Protein AF-A0A6P6UC11-F1 (afdb_monomer_lite)

Radius of gyration: 26.94 Å; chains: 1; bounding box: 44×49×103 Å

Sequence (175 aa):
MAMTDRNHGLWRHLPVLVRANSKESVEYILQALWRTRKTGLDDADRQIFRQMLQLQNDAELDPLLVCLRILIRRCVYETVNKDDIQNLFPAEVLPELQRLLTLLLQKFHREWHDDVLKDQPEGDARSNLGKLDMKFQLSKDTLEAKLQSMYILKDHLSDTDKTSHRNAALETTMI

pLDDT: mean 79.46, std 17.51, range [36.94, 97.06]

Secondary structure (DSSP, 8-state):
----GGGTTTGGGGGGGGGSSSHHHHHHHHHHHHHTTTT---HHHHHHHHHHTT-SSHHHHHHHHHHHHHHHHIIIII-SSGGGGGGGS-TTS-HHHHHHHHHHHHHHHHHHHHHHHHTS-TTSTTTHHHHHHHHHHHHHHHHHHHHHHHHHHHHHHHSTTS-SS----------

InterPro domains:
  IPR037360 COMM domain-containing protein 9 [PTHR15663] (9-120)

Structure (mmCIF, N/CA/C/O backbone):
data_AF-A0A6P6UC11-F1
#
_entry.id   AF-A0A6P6UC11-F1
#
loop_
_atom_site.group_PDB
_atom_site.id
_atom_site.type_symbol
_atom_site.label_atom_id
_atom_site.label_alt_id
_atom_site.label_comp_id
_atom_site.label_asym_id
_atom_site.label_entity_id
_atom_site.label_seq_id
_atom_site.pdbx_PDB_ins_code
_atom_site.Cartn_x
_atom_site.Cartn_y
_atom_site.Cartn_z
_atom_site.occupancy
_atom_site.B_iso_or_equiv
_atom_site.auth_seq_id
_atom_site.auth_comp_id
_atom_site.auth_asym_id
_atom_site.auth_atom_id
_atom_site.pdbx_PDB_model_num
ATOM 1 N N . MET A 1 1 ? -2.314 -6.460 -25.868 1.00 38.50 1 MET A N 1
ATOM 2 C CA . MET A 1 1 ? -2.992 -5.966 -24.651 1.00 38.50 1 MET A CA 1
ATOM 3 C C . MET A 1 1 ? -3.447 -7.173 -23.835 1.00 38.50 1 MET A C 1
ATOM 5 O O . MET A 1 1 ? -4.549 -7.636 -24.053 1.00 38.50 1 MET A O 1
ATOM 9 N N . ALA A 1 2 ? -2.562 -7.759 -23.016 1.00 39.56 2 ALA A N 1
ATOM 10 C CA . ALA A 1 2 ? -2.882 -8.838 -22.063 1.00 39.56 2 ALA A CA 1
ATOM 11 C C . ALA A 1 2 ? -1.634 -9.174 -21.219 1.00 39.56 2 ALA A C 1
ATOM 13 O O . ALA A 1 2 ? -0.823 -10.009 -21.604 1.00 39.56 2 ALA A O 1
ATOM 14 N N . MET A 1 3 ? -1.443 -8.481 -20.096 1.00 36.94 3 MET A N 1
ATOM 15 C CA . MET A 1 3 ? -0.465 -8.844 -19.048 1.00 36.94 3 MET A CA 1
ATOM 16 C C . MET A 1 3 ? -1.059 -8.656 -17.635 1.00 36.94 3 MET A C 1
ATOM 18 O O . MET A 1 3 ? -0.337 -8.740 -16.647 1.00 36.94 3 MET A O 1
ATOM 22 N N . THR A 1 4 ? -2.366 -8.400 -17.506 1.00 50.44 4 THR A N 1
ATOM 23 C CA . THR A 1 4 ? -3.026 -8.084 -16.224 1.00 50.44 4 THR A CA 1
ATOM 24 C C . THR A 1 4 ? -3.732 -9.271 -15.556 1.00 50.44 4 THR A C 1
ATOM 26 O O . THR A 1 4 ? -4.109 -9.165 -14.393 1.00 50.44 4 THR A O 1
ATOM 29 N N . ASP A 1 5 ? -3.830 -10.434 -16.208 1.00 46.66 5 ASP A N 1
ATOM 30 C CA . ASP A 1 5 ? -4.662 -11.555 -15.729 1.00 46.66 5 ASP A CA 1
ATOM 31 C C . ASP A 1 5 ? -4.162 -12.269 -14.458 1.00 46.66 5 ASP A C 1
ATOM 33 O O . ASP A 1 5 ? -4.942 -12.887 -13.737 1.00 46.66 5 ASP A O 1
ATOM 37 N N . ARG A 1 6 ? -2.869 -12.184 -14.106 1.00 53.88 6 ARG A N 1
ATOM 38 C CA . ARG A 1 6 ? -2.334 -12.965 -12.965 1.00 53.88 6 ARG A CA 1
ATOM 39 C C . ARG A 1 6 ? -2.744 -12.443 -11.585 1.00 53.88 6 ARG A C 1
ATOM 41 O O . ARG A 1 6 ? -2.576 -13.163 -10.607 1.00 53.88 6 ARG A O 1
ATOM 48 N N . ASN A 1 7 ? -3.289 -11.228 -11.498 1.00 59.31 7 ASN A N 1
ATOM 49 C CA . ASN A 1 7 ? -3.589 -10.569 -10.222 1.00 59.31 7 ASN A CA 1
ATOM 50 C C . ASN A 1 7 ? -5.084 -10.274 -10.016 1.00 59.31 7 ASN A C 1
ATOM 52 O O . ASN A 1 7 ? -5.431 -9.598 -9.051 1.00 59.31 7 ASN A O 1
ATOM 56 N N . HIS A 1 8 ? -5.975 -10.783 -10.872 1.00 59.81 8 HIS A N 1
ATOM 57 C CA . HIS A 1 8 ? -7.408 -10.450 -10.838 1.00 59.81 8 HIS A CA 1
ATOM 58 C C . HIS A 1 8 ? -8.068 -10.713 -9.470 1.00 59.81 8 HIS A C 1
ATOM 60 O O . HIS A 1 8 ? -8.923 -9.953 -9.023 1.00 59.81 8 HIS A O 1
ATOM 66 N N . GLY A 1 9 ? -7.633 -11.763 -8.764 1.00 72.12 9 GLY A N 1
ATOM 67 C CA . GLY A 1 9 ? -8.128 -12.103 -7.426 1.00 72.12 9 GLY A CA 1
ATOM 68 C C . GLY A 1 9 ? -7.439 -11.374 -6.269 1.00 72.12 9 GLY A C 1
ATOM 69 O O . GLY A 1 9 ? -7.937 -11.435 -5.148 1.00 72.12 9 GLY A O 1
ATOM 70 N N . LEU A 1 10 ? -6.313 -10.696 -6.505 1.00 80.88 10 LEU A N 1
ATOM 71 C CA . LEU A 1 10 ? -5.553 -10.018 -5.454 1.00 80.88 10 LEU A CA 1
ATOM 72 C C . LEU A 1 10 ? -6.322 -8.786 -4.963 1.00 80.88 10 LEU A C 1
ATOM 74 O O . LEU A 1 10 ? -6.604 -8.641 -3.779 1.00 80.88 10 LEU A O 1
ATOM 78 N N . TRP A 1 11 ? -6.748 -7.934 -5.892 1.00 87.31 11 TRP A N 1
ATOM 79 C CA . TRP A 1 11 ? -7.267 -6.598 -5.595 1.00 87.31 11 TRP A CA 1
ATOM 80 C C . TRP A 1 11 ? -8.635 -6.566 -4.913 1.00 87.31 11 TRP A C 1
ATOM 82 O O . TRP A 1 11 ? -9.004 -5.542 -4.343 1.00 87.31 11 TRP A O 1
ATOM 92 N N . ARG A 1 12 ? -9.356 -7.694 -4.881 1.00 87.56 12 ARG A N 1
ATOM 93 C CA . ARG A 1 12 ? -10.679 -7.819 -4.240 1.00 87.56 12 ARG A CA 1
ATOM 94 C C . ARG A 1 12 ? -10.683 -7.489 -2.743 1.00 87.56 12 ARG A C 1
ATOM 96 O O . ARG A 1 12 ? -11.745 -7.271 -2.174 1.00 87.56 12 ARG A O 1
ATOM 103 N N . HIS A 1 13 ? -9.512 -7.475 -2.105 1.00 89.75 13 HIS A N 1
ATOM 104 C CA . HIS A 1 13 ? -9.354 -7.164 -0.684 1.00 89.75 13 HIS A CA 1
ATOM 105 C C . HIS A 1 13 ? -9.068 -5.680 -0.414 1.00 89.75 13 HIS A C 1
ATOM 107 O O . HIS A 1 13 ? -9.254 -5.227 0.712 1.00 89.75 13 HIS A O 1
ATOM 113 N N . LEU A 1 14 ? -8.680 -4.897 -1.429 1.00 90.31 14 LEU A N 1
ATOM 114 C CA . LEU A 1 14 ? -8.450 -3.457 -1.281 1.00 90.31 14 LEU A CA 1
ATOM 115 C C . LEU A 1 14 ? -9.676 -2.668 -0.786 1.00 90.31 14 LEU A C 1
ATOM 117 O O . LEU A 1 14 ? -9.472 -1.775 0.037 1.00 90.31 14 LEU A O 1
ATOM 121 N N . PRO A 1 15 ? -10.931 -2.979 -1.182 1.00 90.31 15 PRO A N 1
ATOM 122 C CA . PRO A 1 15 ? -12.109 -2.269 -0.680 1.00 90.31 15 PRO A CA 1
ATOM 123 C C . PRO A 1 15 ? -12.254 -2.262 0.849 1.00 90.31 15 PRO A C 1
ATOM 125 O O . PRO A 1 15 ? -12.919 -1.383 1.389 1.00 90.31 15 PRO A O 1
ATOM 128 N N . VAL A 1 16 ? -11.597 -3.177 1.574 1.00 92.00 16 VAL A N 1
ATOM 129 C CA . VAL A 1 16 ? -11.552 -3.166 3.047 1.00 92.00 16 VAL A CA 1
ATOM 130 C C . VAL A 1 16 ? -10.962 -1.861 3.596 1.00 92.00 16 VAL A C 1
ATOM 132 O O . VAL A 1 16 ? -11.365 -1.416 4.666 1.00 92.00 16 VAL A O 1
ATOM 135 N N . LEU A 1 17 ? -10.076 -1.193 2.851 1.00 91.56 17 LEU A N 1
ATOM 136 C CA . LEU A 1 17 ? -9.499 0.100 3.238 1.00 91.56 17 LEU A CA 1
ATOM 137 C C . LEU A 1 17 ? -10.533 1.214 3.376 1.00 91.56 17 LEU A C 1
ATOM 139 O O . LEU A 1 17 ? -10.284 2.172 4.096 1.00 91.56 17 LEU A O 1
ATOM 143 N N . VAL A 1 18 ? -11.697 1.090 2.734 1.00 89.94 18 VAL A N 1
ATOM 144 C CA . VAL A 1 18 ? -12.795 2.058 2.878 1.00 89.94 18 VAL A CA 1
ATOM 145 C C . VAL A 1 18 ? -13.340 2.074 4.313 1.00 89.94 18 VAL A C 1
ATOM 147 O O . VAL A 1 18 ? -13.910 3.071 4.741 1.00 89.94 18 VAL A O 1
ATOM 150 N N . ARG A 1 19 ? -13.122 1.001 5.088 1.00 91.69 19 ARG A N 1
ATOM 151 C CA . ARG A 1 19 ? -13.469 0.943 6.517 1.00 91.69 19 ARG A CA 1
ATOM 152 C C . ARG A 1 19 ? -12.529 1.765 7.400 1.00 91.69 19 ARG A C 1
ATOM 154 O O . ARG A 1 19 ? -12.841 1.971 8.569 1.00 91.69 19 ARG A O 1
ATOM 161 N N . ALA A 1 20 ? -11.382 2.204 6.876 1.00 90.44 20 ALA A N 1
ATOM 162 C CA . ALA A 1 20 ? -10.471 3.056 7.622 1.00 90.44 20 ALA A CA 1
ATOM 163 C C . ALA A 1 20 ? -11.152 4.392 7.940 1.00 90.44 20 ALA A C 1
ATOM 165 O O . ALA A 1 20 ? -11.672 5.067 7.055 1.00 90.44 20 ALA A O 1
ATOM 166 N N . ASN A 1 21 ? -11.099 4.801 9.206 1.00 79.12 21 ASN A N 1
ATOM 167 C CA . ASN A 1 21 ? -11.796 6.000 9.680 1.00 79.12 21 ASN A CA 1
ATOM 168 C C . ASN A 1 21 ? -11.230 7.320 9.116 1.00 79.12 21 ASN A C 1
ATOM 170 O O . ASN A 1 21 ? -11.836 8.372 9.309 1.00 79.12 21 ASN A O 1
ATOM 174 N N . SER A 1 22 ? -10.063 7.298 8.459 1.00 91.69 22 SER A N 1
ATOM 175 C CA . SER A 1 22 ? -9.458 8.489 7.863 1.00 91.69 22 SER A CA 1
ATOM 176 C C . SER A 1 22 ? -8.367 8.163 6.834 1.00 91.69 22 SER A C 1
ATOM 178 O O . SER A 1 22 ? -7.821 7.055 6.800 1.00 91.69 22 SER A O 1
ATOM 180 N N . LYS A 1 23 ? -7.986 9.165 6.030 1.00 94.06 23 LYS A N 1
ATOM 181 C CA . LYS A 1 23 ? -6.830 9.091 5.120 1.00 94.06 23 LYS A CA 1
ATOM 182 C C . LYS A 1 23 ? -5.533 8.801 5.878 1.00 94.06 23 LYS A C 1
ATOM 184 O O . LYS A 1 23 ? -4.708 8.027 5.403 1.00 94.06 23 LYS A O 1
ATOM 189 N N . GLU A 1 24 ? -5.363 9.409 7.044 1.00 94.75 24 GLU A N 1
ATOM 190 C CA . GLU A 1 24 ? -4.181 9.280 7.900 1.00 94.75 24 GLU A CA 1
ATOM 191 C C . GLU A 1 24 ? -4.027 7.845 8.415 1.00 94.75 24 GLU A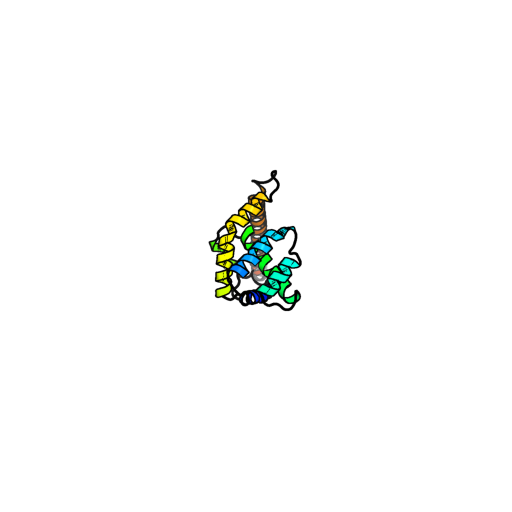 C 1
ATOM 193 O O . GLU A 1 24 ? -2.908 7.366 8.565 1.00 94.75 24 GLU A O 1
ATOM 198 N N . SER A 1 25 ? -5.137 7.127 8.614 1.00 95.06 25 SER A N 1
ATOM 199 C CA . SER A 1 25 ? -5.105 5.709 8.991 1.00 95.06 25 SER A CA 1
ATOM 200 C C . SER A 1 25 ? -4.523 4.851 7.862 1.00 95.06 25 SER A C 1
ATOM 202 O O . SER A 1 25 ? -3.641 4.026 8.091 1.00 95.06 25 SER A O 1
ATOM 204 N N . VAL A 1 26 ? -4.959 5.083 6.617 1.00 96.06 26 VAL A N 1
ATOM 205 C CA . VAL A 1 26 ? -4.397 4.405 5.431 1.00 96.06 26 VAL A CA 1
ATOM 206 C C . VAL A 1 26 ? -2.930 4.783 5.233 1.00 96.06 26 VAL A C 1
ATOM 208 O O . VAL A 1 26 ? -2.099 3.930 4.925 1.00 96.06 26 VAL A O 1
ATOM 211 N N . GLU A 1 27 ? -2.597 6.054 5.451 1.00 96.31 27 GLU A N 1
ATOM 212 C CA . GLU A 1 27 ? -1.228 6.554 5.394 1.00 96.31 27 GLU A CA 1
ATOM 213 C C . GLU A 1 27 ? -0.315 5.836 6.400 1.00 96.31 27 GLU A C 1
ATOM 215 O O . GLU A 1 27 ? 0.742 5.326 6.022 1.00 96.31 27 GLU A O 1
ATOM 220 N N . TYR A 1 28 ? -0.757 5.729 7.653 1.00 96.50 28 TYR A N 1
ATOM 221 C CA . TYR A 1 28 ? -0.030 5.035 8.710 1.00 96.50 28 TYR A CA 1
ATOM 222 C C . TYR A 1 28 ? 0.210 3.562 8.367 1.00 96.50 28 TYR A C 1
ATOM 224 O O . TYR A 1 28 ? 1.335 3.080 8.509 1.00 96.50 28 TYR A O 1
ATOM 232 N N . ILE A 1 29 ? -0.809 2.860 7.851 1.00 96.50 29 ILE A N 1
ATOM 233 C CA . ILE A 1 29 ? -0.679 1.463 7.409 1.00 96.50 29 ILE A CA 1
ATOM 234 C C . ILE A 1 29 ? 0.427 1.338 6.353 1.00 96.50 29 ILE A C 1
ATOM 236 O O . ILE A 1 29 ? 1.309 0.487 6.478 1.00 96.50 29 ILE A O 1
ATOM 240 N N . LEU A 1 30 ? 0.424 2.198 5.330 1.00 97.06 30 LEU A N 1
ATOM 241 C CA . LEU A 1 30 ? 1.435 2.176 4.268 1.00 97.06 30 LEU A CA 1
ATOM 242 C C . LEU A 1 30 ? 2.851 2.425 4.809 1.00 97.06 30 LEU A C 1
ATOM 244 O O . LEU A 1 30 ? 3.777 1.685 4.472 1.00 97.06 30 LEU A O 1
ATOM 248 N N . GLN A 1 31 ? 3.020 3.423 5.678 1.00 96.50 31 GLN A N 1
ATOM 249 C CA . GLN A 1 31 ? 4.310 3.724 6.304 1.00 96.50 31 GLN A CA 1
ATOM 250 C C . GLN A 1 31 ? 4.804 2.577 7.188 1.00 96.50 31 GLN A C 1
ATOM 252 O O . GLN A 1 31 ? 5.973 2.200 7.129 1.00 96.50 31 GLN A O 1
ATOM 257 N N . ALA A 1 32 ? 3.930 1.994 8.005 1.00 96.50 32 ALA A N 1
ATOM 258 C CA . ALA A 1 32 ? 4.265 0.851 8.844 1.00 96.50 32 ALA A CA 1
ATOM 259 C C . ALA A 1 32 ? 4.672 -0.369 8.003 1.00 96.50 32 ALA A C 1
ATOM 261 O O . ALA A 1 32 ? 5.692 -0.992 8.298 1.00 96.50 32 ALA A O 1
ATOM 262 N N . LEU A 1 33 ? 3.978 -0.650 6.896 1.00 96.81 33 LEU A N 1
ATOM 263 C CA . LEU A 1 33 ? 4.373 -1.709 5.962 1.00 96.81 33 LEU A CA 1
ATOM 264 C C . LEU A 1 33 ? 5.724 -1.450 5.287 1.00 96.81 33 LEU A C 1
ATOM 266 O O . LEU A 1 33 ? 6.483 -2.397 5.075 1.00 96.81 33 LEU A O 1
ATOM 270 N N . TRP A 1 34 ? 6.047 -0.192 4.974 1.00 95.50 34 TRP A N 1
ATOM 271 C CA . TRP A 1 34 ? 7.366 0.168 4.453 1.00 95.50 34 TRP A CA 1
ATOM 272 C C . TRP A 1 34 ? 8.477 -0.011 5.492 1.00 95.50 34 TRP A C 1
ATOM 274 O O . TRP A 1 34 ? 9.511 -0.618 5.199 1.00 95.50 34 TRP A O 1
ATOM 284 N N . ARG A 1 35 ? 8.267 0.485 6.718 1.00 94.75 35 ARG A N 1
ATOM 285 C CA . ARG A 1 35 ? 9.236 0.376 7.824 1.00 94.75 35 ARG A CA 1
ATOM 286 C C . ARG A 1 35 ? 9.526 -1.083 8.170 1.00 94.75 35 ARG A C 1
ATOM 288 O O . ARG A 1 35 ? 10.680 -1.463 8.332 1.00 94.75 35 ARG A O 1
ATOM 295 N N . THR A 1 36 ? 8.490 -1.916 8.188 1.00 94.56 36 THR A N 1
ATOM 296 C CA . THR A 1 36 ? 8.577 -3.345 8.526 1.00 94.56 36 THR A CA 1
ATOM 297 C C . THR A 1 36 ? 8.897 -4.249 7.330 1.00 94.56 36 THR A C 1
ATOM 299 O O . THR A 1 36 ? 8.804 -5.474 7.427 1.00 94.56 36 THR A O 1
ATOM 302 N N . ARG A 1 37 ? 9.315 -3.691 6.181 1.00 92.50 37 ARG A N 1
ATOM 303 C CA . ARG A 1 37 ? 9.565 -4.465 4.947 1.00 92.50 37 ARG A CA 1
ATOM 304 C C . ARG A 1 37 ? 10.638 -5.553 5.087 1.00 92.50 37 ARG A C 1
ATOM 306 O O . ARG A 1 37 ? 10.595 -6.523 4.334 1.00 92.50 37 ARG A O 1
ATOM 313 N N . LYS A 1 38 ? 11.593 -5.383 6.013 1.00 88.44 38 LYS A N 1
ATOM 314 C CA . LYS A 1 38 ? 12.704 -6.323 6.271 1.00 88.44 38 LYS A CA 1
ATOM 315 C C . LYS A 1 38 ? 12.449 -7.249 7.464 1.00 88.44 38 LYS A C 1
ATOM 317 O O . LYS A 1 38 ? 12.933 -8.372 7.466 1.00 88.44 38 LYS A O 1
ATOM 322 N N . THR A 1 39 ? 11.713 -6.776 8.466 1.00 90.44 39 THR A N 1
ATOM 323 C CA . THR A 1 39 ? 11.516 -7.468 9.752 1.00 90.44 39 THR A CA 1
ATOM 324 C C . THR A 1 39 ? 10.196 -8.228 9.831 1.00 90.44 39 THR A C 1
ATOM 326 O O . THR A 1 39 ? 10.061 -9.130 10.649 1.00 90.44 39 THR A O 1
ATOM 329 N N . GLY A 1 40 ? 9.228 -7.883 8.980 1.00 90.75 40 GLY A N 1
ATOM 330 C CA . GLY A 1 40 ? 7.847 -8.322 9.136 1.00 90.75 40 GLY A CA 1
ATOM 331 C C . GLY A 1 40 ? 7.077 -7.444 10.123 1.00 90.75 40 GLY A C 1
ATOM 332 O O . GLY A 1 40 ? 7.660 -6.705 10.915 1.00 90.75 40 GLY A O 1
ATOM 333 N N . LEU A 1 41 ? 5.750 -7.502 10.004 1.00 93.38 41 LEU A N 1
ATOM 334 C CA . LEU A 1 41 ? 4.811 -6.755 10.840 1.00 93.38 41 LEU A CA 1
ATOM 335 C C . LEU A 1 41 ? 4.545 -7.545 12.125 1.00 93.38 41 LEU A C 1
ATOM 337 O O . LEU A 1 41 ? 4.159 -8.717 12.028 1.00 93.38 41 LEU A O 1
ATOM 341 N N . ASP A 1 42 ? 4.745 -6.913 13.277 1.00 93.56 42 ASP A N 1
ATOM 342 C CA . ASP A 1 42 ? 4.521 -7.528 14.586 1.00 93.56 42 ASP A CA 1
ATOM 343 C C . ASP A 1 42 ? 3.032 -7.565 14.979 1.00 93.56 42 ASP A C 1
ATOM 345 O O . ASP A 1 42 ? 2.160 -7.029 14.287 1.00 93.56 42 ASP A O 1
ATOM 349 N N . ASP A 1 43 ? 2.729 -8.242 16.087 1.00 93.44 43 ASP A N 1
ATOM 350 C CA . ASP A 1 43 ? 1.353 -8.428 16.557 1.00 93.44 43 ASP A CA 1
ATOM 351 C C . ASP A 1 43 ? 0.693 -7.123 17.028 1.00 93.44 43 ASP A C 1
ATOM 353 O O . ASP A 1 43 ? -0.529 -6.982 16.918 1.00 93.44 43 ASP A O 1
ATOM 357 N N . ALA A 1 44 ? 1.476 -6.153 17.510 1.00 93.94 44 ALA A N 1
ATOM 358 C CA . ALA A 1 44 ? 0.960 -4.867 17.969 1.00 93.94 44 ALA A CA 1
ATOM 359 C C . ALA A 1 44 ? 0.481 -4.022 16.782 1.00 93.94 44 ALA A C 1
ATOM 361 O O . ALA A 1 44 ? -0.659 -3.550 16.779 1.00 93.94 44 ALA A O 1
ATOM 362 N N . ASP A 1 45 ? 1.297 -3.908 15.733 1.00 93.94 45 ASP A N 1
ATOM 363 C CA . ASP A 1 45 ? 0.918 -3.242 14.488 1.00 93.94 45 ASP A CA 1
ATOM 364 C C . ASP A 1 45 ? -0.278 -3.948 13.825 1.00 93.94 45 ASP A C 1
ATOM 366 O O . ASP A 1 45 ? -1.225 -3.295 13.377 1.00 93.94 45 ASP A O 1
ATOM 370 N N . ARG A 1 46 ? -0.293 -5.291 13.813 1.00 94.56 46 ARG A N 1
ATOM 371 C CA . ARG A 1 46 ? -1.438 -6.078 13.312 1.00 94.56 46 ARG A CA 1
ATOM 372 C C . ARG A 1 46 ? -2.720 -5.763 14.076 1.00 94.56 46 ARG A C 1
ATOM 374 O O . ARG A 1 46 ? -3.769 -5.568 13.459 1.00 94.56 46 ARG A O 1
ATOM 381 N N . GLN A 1 47 ? -2.652 -5.681 15.404 1.00 94.44 47 GLN A N 1
ATOM 382 C CA . GLN A 1 47 ? -3.795 -5.316 16.235 1.00 94.44 47 GLN A CA 1
ATOM 383 C C . GLN A 1 47 ? -4.284 -3.894 15.932 1.00 94.44 47 GLN A C 1
ATOM 385 O O . GLN A 1 47 ? -5.491 -3.693 15.778 1.00 94.44 47 GLN A O 1
ATOM 390 N N . ILE A 1 48 ? -3.375 -2.925 15.800 1.00 94.50 48 ILE A N 1
ATOM 391 C CA . ILE A 1 48 ? -3.717 -1.542 15.442 1.00 94.50 48 ILE A CA 1
ATOM 392 C C . ILE A 1 48 ? -4.425 -1.506 14.085 1.00 94.50 48 ILE A C 1
ATOM 394 O O . ILE A 1 48 ? -5.474 -0.876 13.951 1.00 94.50 48 ILE A O 1
ATOM 398 N N . PHE A 1 49 ? -3.918 -2.231 13.086 1.00 95.06 49 PHE A N 1
ATOM 399 C CA . PHE A 1 49 ? -4.541 -2.281 11.763 1.00 95.06 49 PHE A CA 1
ATOM 400 C C . PHE A 1 49 ? -5.934 -2.904 11.806 1.00 95.06 49 PHE A C 1
ATOM 402 O O . PHE A 1 49 ? -6.854 -2.377 11.179 1.00 95.06 49 PHE A O 1
ATOM 409 N N . ARG A 1 50 ? -6.123 -3.985 12.576 1.00 94.62 50 ARG A N 1
ATOM 410 C CA . ARG A 1 50 ? -7.451 -4.584 12.779 1.00 94.62 50 ARG A CA 1
ATOM 411 C C . ARG A 1 50 ? -8.427 -3.593 13.400 1.00 94.62 50 ARG A C 1
ATOM 413 O O . ARG A 1 50 ? -9.564 -3.519 12.949 1.00 94.62 50 ARG A O 1
ATOM 420 N N . GLN A 1 51 ? -7.989 -2.808 14.383 1.00 93.50 51 GLN A N 1
ATOM 421 C CA . GLN A 1 51 ? -8.824 -1.776 15.002 1.00 93.50 51 GLN A CA 1
ATOM 422 C C . GLN A 1 51 ? -9.161 -0.648 14.017 1.00 93.50 51 GLN A C 1
ATOM 424 O O . GLN A 1 51 ? -10.326 -0.273 13.899 1.00 93.50 51 GLN A O 1
ATOM 429 N N . MET A 1 52 ? -8.175 -0.1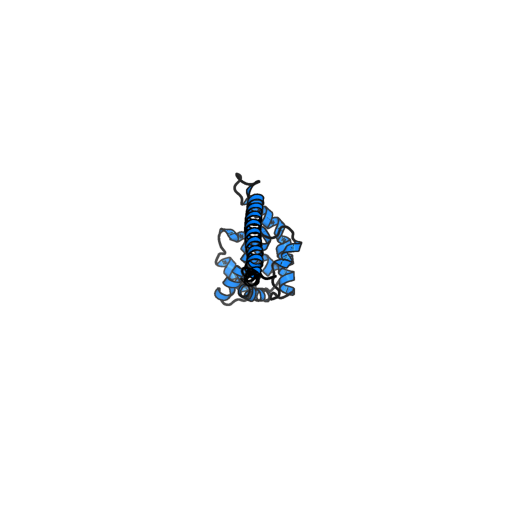50 13.264 1.00 94.31 52 MET A N 1
ATOM 430 C CA . MET A 1 52 ? -8.370 0.910 12.264 1.00 94.31 52 MET A CA 1
ATOM 431 C C . MET A 1 52 ? -9.326 0.498 11.140 1.00 94.31 52 MET A C 1
ATOM 433 O O . MET A 1 52 ? -10.099 1.326 10.665 1.00 94.31 52 MET A O 1
ATOM 437 N N . LEU A 1 53 ? -9.264 -0.766 10.716 1.00 93.81 53 LEU A N 1
ATOM 438 C CA . LEU A 1 53 ? -10.058 -1.324 9.616 1.00 93.81 53 LEU A CA 1
ATOM 439 C C . LEU A 1 53 ? -11.327 -2.048 10.088 1.00 93.81 53 LEU A C 1
ATOM 441 O O . LEU A 1 53 ? -12.070 -2.582 9.261 1.00 93.81 53 LEU A O 1
ATOM 445 N N . GLN A 1 54 ? -11.567 -2.074 11.402 1.00 93.38 54 GLN A N 1
ATOM 446 C CA . GLN A 1 54 ? -12.708 -2.733 12.041 1.00 93.38 54 GLN A CA 1
ATOM 447 C C . GLN A 1 54 ? -12.835 -4.218 11.637 1.00 93.38 54 GLN A C 1
ATOM 449 O O . GLN A 1 54 ? -13.916 -4.706 11.305 1.00 93.38 54 GLN A O 1
ATOM 454 N N . LEU A 1 55 ? -11.706 -4.937 11.621 1.00 92.44 55 LEU A N 1
ATOM 455 C CA . LEU A 1 55 ? -11.620 -6.351 11.238 1.00 92.44 55 LEU A CA 1
ATOM 456 C C . LEU A 1 55 ? -11.732 -7.279 12.446 1.00 92.44 55 LEU A C 1
ATOM 458 O O . LEU A 1 55 ? -11.190 -6.999 13.515 1.00 92.44 55 LEU A O 1
ATOM 462 N N . GLN A 1 56 ? -12.391 -8.422 12.250 1.00 86.00 56 GLN A N 1
ATOM 463 C CA . GLN A 1 56 ? -12.619 -9.399 13.319 1.00 86.00 56 GLN A CA 1
ATOM 464 C C . GLN A 1 56 ? -11.452 -10.381 13.497 1.00 86.00 56 GLN A C 1
ATOM 466 O O . GLN A 1 56 ? -11.240 -10.884 14.597 1.00 86.00 56 GLN A O 1
ATOM 471 N N . ASN A 1 57 ? -10.685 -10.658 12.441 1.00 86.31 57 ASN A N 1
ATOM 472 C CA . ASN A 1 57 ? -9.634 -11.677 12.436 1.00 86.31 57 ASN A CA 1
ATOM 473 C C . ASN A 1 57 ? -8.463 -11.295 11.511 1.00 86.31 57 ASN A C 1
ATOM 475 O O . ASN A 1 57 ? -8.573 -10.394 10.678 1.00 86.31 57 ASN A O 1
ATOM 479 N N . ASP A 1 58 ? -7.341 -12.006 11.654 1.00 86.06 58 ASP A N 1
ATOM 480 C CA . ASP A 1 58 ? -6.158 -11.812 10.804 1.00 86.06 58 ASP A CA 1
ATOM 481 C C . ASP A 1 58 ? -6.331 -12.410 9.396 1.00 86.06 58 ASP A C 1
ATOM 483 O O . ASP A 1 58 ? -5.673 -11.966 8.458 1.00 86.06 58 ASP A O 1
ATOM 487 N N . ALA A 1 59 ? -7.269 -13.346 9.207 1.00 87.56 59 ALA A N 1
ATOM 488 C CA . ALA A 1 59 ? -7.543 -13.958 7.905 1.00 87.56 59 ALA A CA 1
ATOM 489 C C . ALA A 1 59 ? -8.090 -12.952 6.873 1.00 87.56 59 ALA A C 1
ATOM 491 O O . ALA A 1 59 ? -7.876 -13.114 5.672 1.00 87.56 59 ALA A O 1
ATOM 492 N N . GLU A 1 60 ? -8.768 -11.896 7.328 1.00 86.81 60 GLU A N 1
ATOM 493 C CA . GLU A 1 60 ? -9.182 -10.761 6.495 1.00 86.81 60 GLU A CA 1
ATOM 494 C C . GLU A 1 60 ? -8.055 -9.740 6.291 1.00 86.81 60 GLU A C 1
ATOM 496 O O . GLU A 1 60 ? -8.000 -9.071 5.254 1.00 86.81 60 GLU A O 1
ATOM 501 N N . LEU A 1 61 ? -7.146 -9.625 7.264 1.00 92.12 61 LEU A N 1
ATOM 502 C CA . LEU A 1 61 ? -6.042 -8.673 7.228 1.00 92.12 61 LEU A CA 1
ATOM 503 C C . LEU A 1 61 ? -4.932 -9.134 6.275 1.00 92.12 61 LEU A C 1
ATOM 505 O O . LEU A 1 61 ? -4.467 -8.344 5.454 1.00 92.12 61 LEU A O 1
ATOM 509 N N . ASP A 1 62 ? -4.515 -10.397 6.346 1.00 92.19 62 ASP A N 1
ATOM 510 C CA . ASP A 1 62 ? -3.358 -10.899 5.599 1.00 92.19 62 ASP A CA 1
ATOM 511 C C . ASP A 1 62 ? -3.471 -10.682 4.075 1.00 92.19 62 ASP A C 1
ATOM 513 O O . ASP A 1 62 ? -2.528 -10.134 3.489 1.00 92.19 62 ASP A O 1
ATOM 517 N N . PRO A 1 63 ? -4.599 -10.995 3.402 1.00 92.31 63 PRO A N 1
ATOM 518 C CA . PRO A 1 63 ? -4.748 -10.734 1.971 1.00 92.31 63 PRO A CA 1
ATOM 519 C C . PRO A 1 63 ? -4.639 -9.246 1.622 1.00 92.31 63 PRO A C 1
ATOM 521 O O . PRO A 1 63 ? -4.008 -8.890 0.624 1.00 92.31 63 PRO A O 1
ATOM 524 N N . LEU A 1 64 ? -5.195 -8.362 2.458 1.00 93.19 64 LEU A N 1
ATOM 525 C CA . LEU A 1 64 ? -5.074 -6.915 2.282 1.00 93.19 64 LEU A CA 1
ATOM 526 C C . LEU A 1 64 ? -3.610 -6.470 2.397 1.00 93.19 64 LEU A C 1
ATOM 528 O O . LEU A 1 64 ? -3.126 -5.705 1.559 1.00 93.19 64 LEU A O 1
ATOM 532 N N . LEU A 1 65 ? -2.882 -6.975 3.394 1.00 93.69 65 LEU A N 1
ATOM 533 C CA . LEU A 1 65 ? -1.467 -6.653 3.565 1.00 93.69 65 LEU A CA 1
ATOM 534 C C . LEU A 1 65 ? -0.628 -7.095 2.365 1.00 93.69 65 LEU A C 1
ATOM 536 O O . LEU A 1 65 ? 0.306 -6.391 1.980 1.00 93.69 65 LEU A O 1
ATOM 540 N N . VAL A 1 66 ? -0.952 -8.239 1.758 1.00 91.94 66 VAL A N 1
ATOM 541 C CA . VAL A 1 66 ? -0.293 -8.698 0.527 1.00 91.94 66 VAL A CA 1
ATOM 542 C C . VAL A 1 66 ? -0.555 -7.722 -0.623 1.00 91.94 66 VAL A C 1
ATOM 544 O O . VAL A 1 66 ? 0.398 -7.324 -1.295 1.00 91.94 66 VAL A O 1
ATOM 547 N N . CYS A 1 67 ? -1.800 -7.267 -0.808 1.00 92.44 67 CYS A N 1
ATOM 548 C CA . CYS A 1 67 ? -2.145 -6.268 -1.832 1.00 92.44 67 CYS A CA 1
ATOM 549 C C . CYS A 1 67 ? -1.315 -4.993 -1.675 1.00 92.44 67 CYS A C 1
ATOM 551 O O . CYS A 1 67 ? -0.693 -4.517 -2.626 1.00 92.44 67 CYS A O 1
ATOM 553 N N . LEU A 1 68 ? -1.277 -4.461 -0.453 1.00 94.44 68 LEU A N 1
ATOM 554 C CA . LEU A 1 68 ? -0.554 -3.236 -0.137 1.00 94.44 68 LEU A CA 1
ATOM 555 C C . LEU A 1 68 ? 0.954 -3.402 -0.322 1.00 94.44 68 LEU A C 1
ATOM 557 O O . LEU A 1 68 ? 1.594 -2.542 -0.920 1.00 94.44 68 LEU A O 1
ATOM 561 N N . ARG A 1 69 ? 1.532 -4.526 0.117 1.00 93.94 69 ARG A N 1
ATOM 562 C CA . ARG A 1 69 ? 2.961 -4.810 -0.087 1.00 93.94 69 ARG A CA 1
ATOM 563 C C . ARG A 1 69 ? 3.327 -4.904 -1.563 1.00 93.94 69 ARG A C 1
ATOM 565 O O . ARG A 1 69 ? 4.403 -4.447 -1.9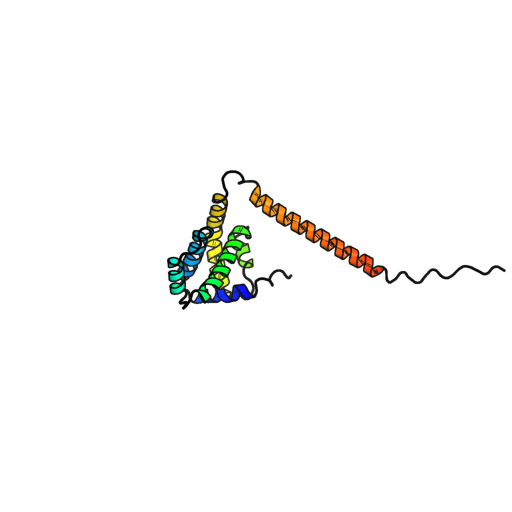42 1.00 93.94 69 ARG A O 1
ATOM 572 N N . ILE A 1 70 ? 2.454 -5.474 -2.393 1.00 90.62 70 ILE A N 1
ATOM 573 C CA . ILE A 1 70 ? 2.664 -5.515 -3.842 1.00 90.62 70 ILE A CA 1
ATOM 574 C C . ILE A 1 70 ? 2.624 -4.098 -4.416 1.00 90.62 70 ILE A C 1
ATOM 576 O O . ILE A 1 70 ? 3.550 -3.732 -5.132 1.00 90.62 70 ILE A O 1
ATOM 580 N N . LEU A 1 71 ? 1.640 -3.269 -4.053 1.00 91.56 71 LEU A N 1
ATOM 581 C CA . LEU A 1 71 ? 1.584 -1.870 -4.507 1.00 91.56 71 LEU A CA 1
ATOM 582 C C . LEU A 1 71 ? 2.827 -1.079 -4.119 1.00 91.56 71 LEU A C 1
ATOM 584 O O . LEU A 1 71 ? 3.409 -0.413 -4.968 1.00 91.56 71 LEU A O 1
ATOM 588 N N . ILE A 1 72 ? 3.257 -1.186 -2.862 1.00 93.00 72 ILE A N 1
ATOM 589 C CA . ILE A 1 72 ? 4.459 -0.517 -2.360 1.00 93.00 72 ILE A CA 1
ATOM 590 C C . ILE A 1 72 ? 5.684 -0.957 -3.169 1.00 93.00 72 ILE A C 1
ATOM 592 O O . ILE A 1 72 ? 6.451 -0.116 -3.628 1.00 93.00 72 ILE A O 1
ATOM 596 N N . ARG A 1 73 ? 5.856 -2.265 -3.409 1.00 90.25 73 ARG A N 1
ATOM 597 C CA . ARG A 1 73 ? 6.976 -2.769 -4.217 1.00 90.25 73 ARG A CA 1
ATOM 598 C C . ARG A 1 73 ? 6.928 -2.244 -5.647 1.00 90.25 73 ARG A C 1
ATOM 600 O O . ARG A 1 73 ? 7.925 -1.716 -6.118 1.00 90.25 73 ARG A O 1
ATOM 607 N N . ARG A 1 74 ? 5.787 -2.338 -6.327 1.00 87.56 74 ARG A N 1
ATOM 608 C CA . ARG A 1 74 ? 5.674 -1.856 -7.710 1.00 87.56 74 ARG A CA 1
ATOM 609 C C . ARG A 1 74 ? 5.896 -0.345 -7.791 1.00 87.56 74 ARG A C 1
ATOM 611 O O . ARG A 1 74 ? 6.628 0.117 -8.652 1.00 87.56 74 ARG A O 1
ATOM 618 N N . CYS A 1 75 ? 5.368 0.414 -6.834 1.00 90.19 75 CYS A N 1
ATOM 619 C CA . CYS A 1 75 ? 5.622 1.846 -6.712 1.00 90.19 75 CYS A CA 1
ATOM 620 C C . CYS A 1 75 ? 7.122 2.154 -6.596 1.00 90.19 75 CYS A C 1
ATOM 622 O O . CYS A 1 75 ? 7.618 3.024 -7.295 1.00 90.19 75 CYS A O 1
ATOM 624 N N . VAL A 1 76 ? 7.867 1.458 -5.743 1.00 88.38 76 VAL A N 1
ATOM 625 C CA 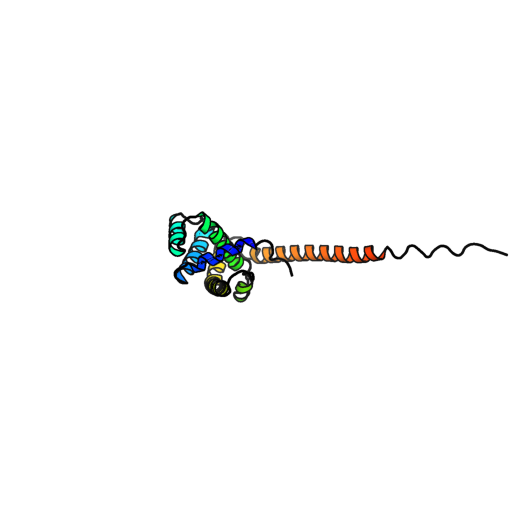. VAL A 1 76 ? 9.270 1.825 -5.490 1.00 88.38 76 VAL A CA 1
ATOM 626 C C . VAL A 1 76 ? 10.232 1.262 -6.540 1.00 88.38 76 VAL A C 1
ATOM 628 O O . VAL A 1 76 ? 11.194 1.934 -6.895 1.00 88.38 76 VAL A O 1
ATOM 631 N N . TYR A 1 77 ? 9.985 0.049 -7.040 1.00 83.56 77 TYR A N 1
ATOM 632 C CA .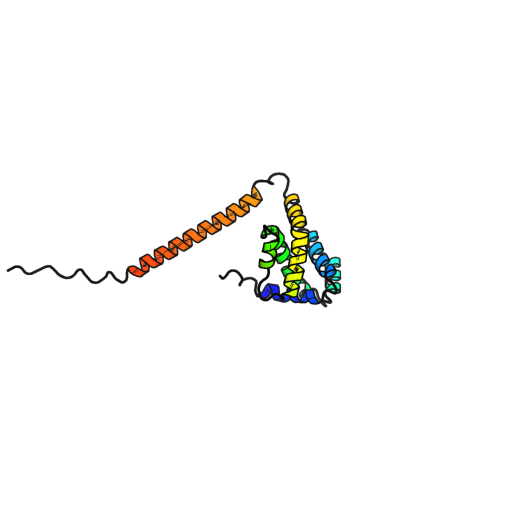 TYR A 1 77 ? 10.918 -0.659 -7.925 1.00 83.56 77 TYR A CA 1
ATOM 633 C C . TYR A 1 77 ? 10.544 -0.600 -9.410 1.00 83.56 77 TYR A C 1
ATOM 635 O O . TYR A 1 77 ? 11.430 -0.734 -10.247 1.00 83.56 77 TYR A O 1
ATOM 643 N N . GLU A 1 78 ? 9.259 -0.444 -9.750 1.00 79.69 78 GLU A N 1
ATOM 644 C CA . GLU A 1 78 ? 8.787 -0.466 -11.146 1.00 79.69 78 GLU A CA 1
ATOM 645 C C . GLU A 1 78 ? 8.406 0.926 -11.675 1.00 79.69 78 GLU A C 1
ATOM 647 O O . GLU A 1 78 ? 8.346 1.101 -12.889 1.00 79.69 78 GLU A O 1
ATOM 652 N N . THR A 1 79 ? 8.143 1.922 -10.813 1.00 76.50 79 THR A N 1
ATOM 653 C CA . THR A 1 79 ? 7.761 3.269 -11.280 1.00 76.50 79 THR A CA 1
ATOM 654 C C . THR A 1 79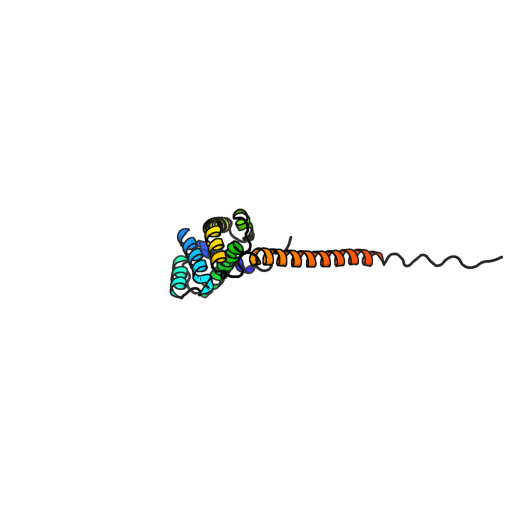 ? 8.935 4.241 -11.267 1.00 76.50 79 THR A C 1
ATOM 656 O O . THR A 1 79 ? 9.480 4.570 -10.213 1.00 76.50 79 THR A O 1
ATOM 659 N N . VAL A 1 80 ? 9.299 4.721 -12.460 1.00 66.44 80 VAL A N 1
ATOM 660 C CA . VAL A 1 80 ? 10.351 5.730 -12.657 1.00 66.44 80 VAL A CA 1
ATOM 661 C C . VAL A 1 80 ? 9.810 7.131 -12.366 1.00 66.44 80 VAL A C 1
ATOM 663 O O . VAL A 1 80 ? 10.493 7.933 -11.730 1.00 66.44 80 VAL A O 1
ATOM 666 N N . ASN A 1 81 ? 8.571 7.419 -12.784 1.00 74.44 81 ASN A N 1
ATOM 667 C CA . ASN A 1 81 ? 7.896 8.685 -12.517 1.00 74.44 81 ASN A CA 1
ATOM 668 C C . ASN A 1 81 ? 6.632 8.488 -11.656 1.00 74.44 81 ASN A C 1
ATOM 670 O O . ASN A 1 81 ? 5.930 7.480 -11.737 1.00 74.44 81 ASN A O 1
ATOM 674 N N . LYS A 1 82 ? 6.309 9.504 -10.852 1.00 77.31 82 LYS A N 1
ATOM 675 C CA . LYS A 1 82 ? 5.107 9.582 -10.013 1.00 77.31 82 LYS A CA 1
ATOM 676 C C . LYS A 1 82 ? 3.813 9.473 -10.817 1.00 77.31 82 LYS A C 1
ATOM 678 O O . LYS A 1 82 ? 2.815 8.981 -10.291 1.00 77.31 82 LYS A O 1
ATOM 683 N N . ASP A 1 83 ? 3.826 9.917 -12.069 1.00 80.06 83 ASP A N 1
ATOM 684 C CA . ASP A 1 83 ? 2.663 9.882 -12.961 1.00 80.06 83 ASP A CA 1
ATOM 685 C C . ASP A 1 83 ? 2.311 8.456 -13.418 1.00 80.06 83 ASP A C 1
ATOM 687 O O . ASP A 1 83 ? 1.162 8.186 -13.763 1.00 80.06 83 ASP A O 1
ATOM 691 N N . ASP A 1 84 ? 3.258 7.516 -13.344 1.00 83.62 84 ASP A N 1
ATOM 692 C CA . ASP A 1 84 ? 3.039 6.119 -13.733 1.00 83.62 84 ASP A CA 1
ATOM 693 C C . ASP A 1 84 ? 2.353 5.302 -12.631 1.00 83.62 84 ASP A C 1
ATOM 695 O O . ASP A 1 84 ? 1.819 4.223 -12.891 1.00 83.62 84 ASP A O 1
ATOM 699 N N . ILE A 1 85 ? 2.312 5.820 -11.398 1.00 86.50 85 ILE A N 1
ATOM 700 C CA . ILE A 1 85 ? 1.733 5.130 -10.235 1.00 86.50 85 ILE A CA 1
ATOM 701 C C . ILE A 1 85 ? 0.249 4.812 -10.456 1.00 86.50 85 ILE A C 1
ATOM 703 O O . ILE A 1 85 ? -0.230 3.763 -10.027 1.00 86.50 85 ILE A O 1
ATOM 707 N N . GLN A 1 86 ? -0.481 5.664 -11.178 1.00 86.25 86 GLN A N 1
ATOM 708 C CA . GLN A 1 86 ? -1.890 5.421 -11.500 1.00 86.25 86 GLN A CA 1
ATOM 709 C C . GLN A 1 86 ? -2.102 4.171 -12.374 1.00 86.25 86 GLN A C 1
ATOM 711 O O . GLN A 1 86 ? -3.164 3.555 -12.291 1.00 86.25 86 GLN A O 1
ATOM 716 N N . ASN A 1 87 ? -1.083 3.753 -13.138 1.00 86.00 87 ASN A N 1
ATOM 717 C CA . ASN A 1 87 ? -1.115 2.572 -14.007 1.00 86.00 87 ASN A CA 1
ATOM 718 C C . ASN A 1 87 ? -0.902 1.257 -13.234 1.00 86.00 87 ASN A C 1
ATOM 720 O O . ASN A 1 87 ? -0.994 0.172 -13.810 1.00 86.00 87 ASN A O 1
ATOM 724 N N . LEU A 1 88 ? -0.599 1.328 -11.930 1.00 85.44 88 LEU A N 1
ATOM 725 C CA . LEU A 1 88 ? -0.417 0.144 -11.085 1.00 85.44 88 LEU A CA 1
ATOM 726 C C . LEU A 1 88 ? -1.737 -0.553 -10.748 1.00 85.44 88 LEU A C 1
ATOM 728 O O . LEU A 1 88 ? -1.731 -1.744 -10.421 1.00 85.44 88 LEU A O 1
ATOM 732 N N . PHE A 1 89 ? -2.841 0.189 -10.810 1.00 86.62 89 PHE A N 1
ATOM 733 C CA . PHE A 1 89 ? -4.161 -0.264 -10.399 1.00 86.62 89 PHE A CA 1
ATOM 734 C C . PHE A 1 89 ? -4.960 -0.737 -11.614 1.00 86.62 89 PHE A C 1
ATOM 736 O O . PHE A 1 89 ? -5.003 -0.034 -12.625 1.00 86.62 89 PHE A O 1
ATOM 743 N N . PRO A 1 90 ? -5.602 -1.909 -11.541 1.00 85.56 90 PRO A N 1
ATOM 744 C CA . PRO A 1 90 ? -6.487 -2.357 -12.600 1.00 85.56 90 PRO A CA 1
ATOM 745 C C . PRO A 1 90 ? -7.901 -1.779 -12.425 1.00 85.56 90 PRO A C 1
ATOM 747 O O . PRO A 1 90 ? -8.221 -1.175 -11.399 1.00 85.56 90 PRO A O 1
ATOM 750 N N . ALA A 1 91 ? -8.751 -1.971 -13.435 1.00 80.56 91 ALA A N 1
ATOM 751 C CA . ALA A 1 91 ? -10.070 -1.341 -13.517 1.00 80.56 91 ALA A CA 1
ATOM 752 C C . ALA A 1 91 ? -11.070 -1.822 -12.446 1.00 80.56 91 ALA A C 1
ATOM 754 O O . ALA A 1 91 ? -12.098 -1.184 -12.243 1.00 80.56 91 ALA A O 1
ATOM 755 N N . GLU A 1 92 ? -10.791 -2.931 -11.755 1.00 82.69 92 GLU A N 1
ATOM 756 C CA . GLU A 1 92 ? -11.653 -3.472 -10.697 1.00 82.69 92 GLU A CA 1
ATOM 757 C C . GLU A 1 92 ? -11.508 -2.713 -9.371 1.00 82.69 92 GLU A C 1
ATOM 759 O O . GLU A 1 92 ? -12.323 -2.886 -8.462 1.00 82.69 92 GLU A O 1
ATOM 764 N N . VAL A 1 93 ? -10.464 -1.893 -9.227 1.00 86.38 93 VAL A N 1
ATOM 765 C CA . VAL A 1 93 ? -10.263 -1.069 -8.033 1.00 86.38 93 VAL A CA 1
ATOM 766 C C . VAL A 1 93 ? -11.151 0.169 -8.124 1.00 86.38 93 VAL A C 1
ATOM 768 O O . VAL A 1 93 ? -11.150 0.874 -9.127 1.00 86.38 93 VAL A O 1
ATOM 771 N N . LEU A 1 94 ? -11.889 0.456 -7.047 1.00 89.00 94 LEU A N 1
ATOM 772 C CA . LEU A 1 94 ? -12.762 1.630 -6.971 1.00 89.00 94 LEU A CA 1
ATOM 773 C C . LEU A 1 94 ? -11.972 2.928 -7.249 1.00 89.00 94 LEU A C 1
ATOM 775 O O . LEU A 1 94 ? -10.912 3.116 -6.636 1.00 89.00 94 LEU A O 1
ATOM 779 N N . PRO A 1 95 ? -12.477 3.845 -8.098 1.00 90.56 95 PRO A N 1
ATOM 780 C CA . PRO A 1 95 ? -11.760 5.065 -8.483 1.00 90.56 95 PRO A CA 1
ATOM 781 C C . PRO A 1 95 ? -11.336 5.938 -7.296 1.00 90.56 95 PRO A C 1
ATOM 783 O O . PRO A 1 95 ? -10.245 6.513 -7.288 1.00 90.56 95 PRO A O 1
ATOM 786 N N . GLU A 1 96 ? -12.168 6.021 -6.259 1.00 91.06 96 GLU A N 1
ATOM 787 C CA . GLU A 1 96 ? -11.897 6.797 -5.047 1.00 91.06 96 GLU A CA 1
ATOM 788 C C . GLU A 1 96 ? -10.695 6.227 -4.292 1.00 91.06 96 GLU A C 1
ATOM 790 O O . GLU A 1 96 ? -9.814 6.966 -3.840 1.00 91.06 96 GLU A O 1
ATOM 795 N N . LEU A 1 97 ? -10.634 4.898 -4.200 1.00 91.56 97 LEU A N 1
ATOM 796 C CA . LEU A 1 97 ? -9.548 4.195 -3.536 1.00 91.56 97 LEU A CA 1
ATOM 797 C C . LEU A 1 97 ? -8.260 4.269 -4.357 1.00 91.56 97 LEU A C 1
ATOM 799 O O . LEU A 1 97 ? -7.193 4.516 -3.796 1.00 91.56 97 LEU A O 1
ATOM 803 N N . GLN A 1 98 ? -8.360 4.124 -5.680 1.00 92.44 98 GLN A N 1
ATOM 804 C CA . GLN A 1 98 ? -7.237 4.317 -6.593 1.00 92.44 98 GLN A CA 1
ATOM 805 C C . GLN A 1 98 ? -6.649 5.721 -6.440 1.00 92.44 98 GLN A C 1
ATOM 807 O O . GLN A 1 98 ? -5.435 5.862 -6.299 1.00 92.44 98 GLN A O 1
ATOM 812 N N . ARG A 1 99 ? -7.488 6.763 -6.393 1.00 92.69 99 ARG A N 1
ATOM 813 C CA . ARG A 1 99 ? -7.043 8.149 -6.200 1.00 92.69 99 ARG A CA 1
ATOM 814 C C . ARG A 1 99 ? -6.357 8.348 -4.849 1.00 92.69 99 ARG A C 1
ATOM 816 O O . ARG A 1 99 ? -5.294 8.968 -4.799 1.00 92.69 99 ARG A O 1
ATOM 823 N N . LEU A 1 100 ? -6.937 7.823 -3.767 1.00 94.50 100 LEU A N 1
ATOM 824 C CA . LEU A 1 100 ? -6.353 7.897 -2.425 1.00 94.50 100 LEU A CA 1
ATOM 825 C C . LEU A 1 100 ? -4.975 7.227 -2.378 1.00 94.50 100 LEU A C 1
ATOM 827 O O . LEU A 1 100 ? -4.003 7.843 -1.939 1.00 94.50 100 LEU A O 1
ATOM 831 N N . LEU A 1 101 ? -4.887 5.982 -2.849 1.00 94.38 101 LEU A N 1
ATOM 832 C CA . LEU A 1 101 ? -3.646 5.213 -2.840 1.00 94.38 101 LEU A CA 1
ATOM 833 C C . LEU A 1 101 ? -2.599 5.833 -3.765 1.00 94.38 101 LEU A C 1
ATOM 835 O O . LEU A 1 101 ? -1.451 5.955 -3.356 1.00 94.38 101 LEU A O 1
ATOM 839 N N . THR A 1 102 ? -2.984 6.298 -4.956 1.00 94.12 102 THR A N 1
ATOM 840 C CA . THR A 1 102 ? -2.078 7.008 -5.874 1.00 94.12 102 THR A CA 1
ATOM 841 C C . THR A 1 102 ? -1.474 8.232 -5.195 1.00 94.12 102 THR A C 1
ATOM 843 O O . THR A 1 102 ? -0.257 8.388 -5.197 1.00 94.12 102 THR A O 1
ATOM 846 N N . LEU A 1 103 ? -2.296 9.057 -4.537 1.00 94.62 103 LEU A N 1
ATOM 847 C CA . LEU A 1 103 ? -1.828 10.253 -3.835 1.00 94.62 103 LEU A CA 1
ATOM 848 C C . LEU A 1 103 ? -0.831 9.915 -2.713 1.00 94.62 103 LEU A C 1
ATOM 850 O O . LEU A 1 103 ? 0.194 10.582 -2.572 1.00 94.62 103 LEU A O 1
ATOM 854 N N . LEU A 1 104 ? -1.123 8.889 -1.907 1.00 95.19 104 LEU A N 1
ATOM 855 C CA . LEU A 1 104 ? -0.249 8.464 -0.808 1.00 95.19 104 LEU A CA 1
ATOM 856 C C . LEU A 1 104 ? 1.054 7.841 -1.325 1.00 95.19 104 LEU A C 1
ATOM 858 O O . LEU A 1 104 ? 2.130 8.161 -0.829 1.00 95.19 104 LEU A O 1
ATOM 862 N N . LEU A 1 105 ? 0.989 7.007 -2.359 1.00 94.31 105 LEU A N 1
ATOM 863 C CA . LEU A 1 105 ? 2.173 6.414 -2.978 1.00 94.31 105 LEU A CA 1
ATOM 864 C C . LEU A 1 105 ? 3.061 7.486 -3.625 1.00 94.31 105 LEU A C 1
ATOM 866 O O . LEU A 1 105 ? 4.265 7.499 -3.393 1.00 94.31 105 LEU A O 1
ATOM 870 N N . GLN A 1 106 ? 2.484 8.457 -4.340 1.00 92.94 106 GLN A N 1
ATOM 871 C CA . GLN A 1 106 ? 3.217 9.605 -4.894 1.00 92.94 106 GLN A CA 1
ATOM 872 C C . GLN A 1 106 ? 3.882 10.470 -3.814 1.00 92.94 106 GLN A C 1
ATOM 874 O O . GLN A 1 106 ? 4.962 11.034 -4.048 1.00 92.94 106 GLN A O 1
ATOM 879 N N . LYS A 1 107 ? 3.245 10.594 -2.639 1.00 93.81 107 LYS A N 1
ATOM 880 C CA . LYS A 1 107 ? 3.798 11.297 -1.471 1.00 93.81 107 LYS A CA 1
ATOM 881 C C . LYS A 1 107 ? 5.083 10.619 -0.996 1.00 93.81 107 LYS A C 1
ATOM 883 O O . LYS A 1 107 ? 6.079 11.308 -0.799 1.00 93.81 107 LYS A O 1
ATOM 888 N N . PHE A 1 108 ? 5.069 9.294 -0.876 1.00 92.94 108 PHE A N 1
ATOM 889 C CA . PHE A 1 108 ? 6.187 8.527 -0.323 1.00 92.94 108 PHE A CA 1
ATOM 890 C C . PHE A 1 108 ? 7.239 8.079 -1.334 1.00 92.94 108 PHE A C 1
ATOM 892 O O . PHE A 1 108 ? 8.353 7.755 -0.935 1.00 92.94 108 PHE A O 1
ATOM 899 N N . HIS A 1 109 ? 6.916 8.099 -2.629 1.00 89.81 109 HIS A N 1
ATOM 900 C CA . HIS A 1 109 ? 7.750 7.552 -3.704 1.00 89.81 109 HIS A CA 1
ATOM 901 C C . HIS A 1 109 ? 9.226 7.955 -3.597 1.00 89.81 109 HIS A C 1
ATOM 903 O O . HIS A 1 109 ? 10.090 7.086 -3.586 1.00 89.81 109 HIS A O 1
ATOM 909 N N . ARG A 1 110 ? 9.514 9.252 -3.418 1.00 87.81 110 ARG A N 1
ATOM 910 C CA . ARG A 1 110 ? 10.895 9.752 -3.321 1.00 87.81 110 ARG A CA 1
ATOM 911 C C . ARG A 1 110 ? 11.625 9.232 -2.082 1.00 87.81 110 ARG A C 1
ATOM 913 O O . ARG A 1 110 ? 12.748 8.763 -2.199 1.00 87.81 110 ARG A O 1
ATOM 920 N N . GLU A 1 111 ? 10.993 9.327 -0.914 1.00 91.06 111 GLU A N 1
ATOM 921 C CA . GLU A 1 111 ? 11.590 8.899 0.358 1.00 91.06 111 GLU A CA 1
ATOM 922 C C . GLU A 1 111 ? 11.906 7.402 0.332 1.00 91.06 111 GLU A C 1
ATOM 924 O O . GLU A 1 111 ? 13.014 6.988 0.655 1.00 91.06 111 GLU A O 1
ATOM 929 N N . TRP A 1 112 ? 10.956 6.591 -0.131 1.00 92.69 112 TRP A N 1
ATOM 930 C CA . TRP A 1 112 ? 11.132 5.146 -0.213 1.00 92.69 112 TRP A CA 1
ATOM 931 C C . TRP A 1 112 ? 12.149 4.737 -1.278 1.00 92.69 112 TRP A C 1
ATOM 933 O O . TRP A 1 112 ? 12.895 3.783 -1.075 1.00 92.69 112 TRP A O 1
ATOM 943 N N . HIS A 1 113 ? 12.222 5.459 -2.395 1.00 88.69 113 HIS A N 1
ATOM 944 C CA . HIS A 1 113 ? 13.252 5.230 -3.402 1.00 88.69 113 HIS A CA 1
ATOM 945 C C . HIS A 1 113 ? 14.653 5.532 -2.844 1.00 88.69 113 HIS A C 1
ATOM 947 O O . HIS A 1 113 ? 15.567 4.722 -2.998 1.00 88.69 113 HIS A O 1
ATOM 953 N N . ASP A 1 114 ? 14.819 6.650 -2.132 1.00 88.06 114 ASP A N 1
ATOM 954 C CA . ASP A 1 114 ? 16.082 7.000 -1.472 1.00 88.06 114 ASP A CA 1
ATOM 955 C C . ASP A 1 114 ? 16.463 5.971 -0.389 1.00 88.06 114 ASP A C 1
ATOM 957 O O . ASP A 1 114 ? 17.632 5.598 -0.272 1.00 88.06 114 ASP A O 1
ATOM 961 N N . ASP A 1 115 ? 15.490 5.463 0.371 1.00 89.19 115 ASP A N 1
ATOM 962 C CA . ASP A 1 115 ? 15.691 4.384 1.346 1.00 89.19 115 ASP A CA 1
ATOM 963 C C . ASP A 1 115 ? 16.215 3.094 0.698 1.00 89.19 115 ASP A C 1
ATOM 965 O O . ASP A 1 115 ? 17.094 2.439 1.258 1.00 89.19 115 ASP A O 1
ATOM 969 N N . VAL A 1 116 ? 15.716 2.724 -0.487 1.00 87.69 116 VAL A N 1
ATOM 970 C CA . VAL A 1 116 ? 16.212 1.549 -1.229 1.00 87.69 116 VAL A CA 1
ATOM 971 C C . VAL A 1 116 ? 17.648 1.750 -1.693 1.00 87.69 116 VAL A C 1
ATOM 973 O O . VAL A 1 116 ? 18.451 0.822 -1.605 1.00 87.69 116 VAL A O 1
ATOM 976 N N . LEU A 1 117 ? 17.991 2.954 -2.156 1.00 83.94 117 LEU A N 1
ATOM 977 C CA . LEU A 1 117 ? 19.359 3.273 -2.564 1.00 83.94 117 LEU A CA 1
ATOM 978 C C . LEU A 1 117 ? 20.334 3.204 -1.381 1.00 83.94 117 LEU A C 1
ATOM 980 O O . LEU A 1 117 ? 21.454 2.730 -1.548 1.00 83.94 117 LEU A O 1
ATOM 984 N N . LYS A 1 118 ? 19.906 3.630 -0.186 1.00 84.94 118 LYS A N 1
ATOM 985 C CA . LYS A 1 118 ? 20.696 3.534 1.056 1.00 84.94 118 LYS A CA 1
ATOM 986 C C . LYS A 1 118 ? 20.807 2.109 1.591 1.00 84.94 118 LYS A C 1
ATOM 988 O O . LYS A 1 118 ? 21.803 1.763 2.214 1.00 84.94 118 LYS A O 1
ATOM 993 N N . ASP A 1 119 ? 19.788 1.286 1.364 1.00 81.69 119 ASP A N 1
ATOM 994 C CA . ASP A 1 119 ? 19.795 -0.130 1.733 1.00 81.69 119 ASP A CA 1
ATOM 995 C C . ASP A 1 119 ? 20.791 -0.959 0.902 1.00 81.69 119 ASP A C 1
ATOM 997 O O . ASP A 1 119 ? 21.078 -2.106 1.260 1.00 81.69 119 ASP A O 1
ATOM 1001 N N . GLN A 1 120 ? 21.303 -0.410 -0.205 1.00 68.44 120 GLN A N 1
ATOM 1002 C CA . GLN A 1 120 ? 22.318 -1.048 -1.031 1.00 68.44 120 GLN A CA 1
ATOM 1003 C C . GLN A 1 120 ? 23.687 -0.934 -0.333 1.00 68.44 120 GLN A C 1
ATOM 1005 O O . GLN A 1 120 ? 24.145 0.181 -0.089 1.00 68.44 120 GLN A O 1
ATOM 1010 N N . PRO A 1 121 ? 24.371 -2.054 -0.024 1.00 57.88 121 PRO A N 1
ATOM 1011 C CA . PRO A 1 121 ? 25.680 -1.998 0.614 1.00 57.88 121 PRO A CA 1
ATOM 1012 C C . PRO A 1 121 ? 26.652 -1.196 -0.259 1.00 57.88 121 PRO A C 1
ATOM 1014 O O . PRO A 1 121 ? 26.759 -1.424 -1.470 1.00 57.88 121 PRO A O 1
ATOM 1017 N N . GLU A 1 122 ? 27.330 -0.235 0.369 1.00 53.00 122 GLU A N 1
ATOM 1018 C CA . GLU A 1 122 ? 28.364 0.605 -0.232 1.00 53.00 122 GLU A CA 1
ATOM 1019 C C . GLU A 1 122 ? 29.476 -0.290 -0.804 1.00 53.00 122 GLU A C 1
ATOM 1021 O O . GLU A 1 122 ? 30.360 -0.771 -0.102 1.00 53.00 122 GLU A O 1
ATOM 1026 N N . GLY A 1 123 ? 29.372 -0.589 -2.095 1.00 52.75 123 GLY A N 1
ATOM 1027 C CA . GLY A 1 123 ? 30.260 -1.506 -2.810 1.00 52.75 123 GLY A CA 1
ATOM 1028 C C . GLY A 1 123 ? 29.838 -1.735 -4.260 1.00 52.75 123 GLY A C 1
ATOM 1029 O O . GLY A 1 123 ? 30.688 -1.955 -5.112 1.00 52.75 123 GLY A O 1
ATOM 1030 N N . ASP A 1 124 ? 28.546 -1.569 -4.565 1.00 52.97 124 ASP A N 1
ATOM 1031 C CA . ASP A 1 124 ? 27.971 -1.914 -5.877 1.00 52.97 124 ASP A CA 1
ATOM 1032 C C . ASP A 1 124 ? 27.049 -0.823 -6.481 1.00 52.97 124 ASP A C 1
ATOM 1034 O O . ASP A 1 124 ? 26.339 -1.039 -7.471 1.00 52.97 124 ASP A O 1
ATOM 1038 N N . ALA A 1 125 ? 27.031 0.370 -5.882 1.00 50.22 125 ALA A N 1
ATOM 1039 C CA . ALA A 1 125 ? 25.893 1.297 -5.917 1.00 50.22 125 ALA A CA 1
ATOM 1040 C C . ALA A 1 125 ? 25.721 2.178 -7.174 1.00 50.22 125 ALA A C 1
ATOM 1042 O O . ALA A 1 125 ? 24.869 3.061 -7.186 1.00 50.22 125 ALA A O 1
ATOM 1043 N N . ARG A 1 126 ? 26.472 1.968 -8.260 1.00 48.00 126 ARG A N 1
ATOM 1044 C CA . ARG A 1 126 ? 26.259 2.742 -9.508 1.00 48.00 126 ARG A CA 1
ATOM 1045 C C . ARG A 1 126 ? 25.923 1.899 -10.727 1.00 48.00 126 ARG A C 1
ATOM 1047 O O . ARG A 1 126 ? 25.406 2.421 -11.709 1.00 48.00 126 ARG A O 1
ATOM 1054 N N . SER A 1 127 ? 26.163 0.596 -10.641 1.00 50.81 127 SER A N 1
ATOM 1055 C CA . SER A 1 127 ? 26.089 -0.288 -11.798 1.00 50.81 127 SER A CA 1
ATOM 1056 C C . SER A 1 127 ? 24.850 -1.171 -11.778 1.00 50.81 127 SER A C 1
ATOM 1058 O O . SER A 1 127 ? 24.382 -1.519 -12.847 1.00 50.81 127 SER A O 1
ATOM 1060 N N . ASN A 1 128 ? 24.292 -1.545 -10.619 1.00 52.88 128 ASN A N 1
ATOM 1061 C CA . ASN A 1 128 ? 23.319 -2.644 -10.578 1.00 52.88 128 ASN A CA 1
ATOM 1062 C C . ASN A 1 128 ? 21.860 -2.270 -10.879 1.00 52.88 128 ASN A C 1
ATOM 1064 O O . ASN A 1 128 ? 21.207 -3.065 -11.541 1.00 52.88 128 ASN A O 1
ATOM 1068 N N . LEU A 1 129 ? 21.344 -1.093 -10.503 1.00 51.19 129 LEU A N 1
ATOM 1069 C CA . LEU A 1 129 ? 19.948 -0.735 -10.824 1.00 51.19 129 LEU A CA 1
ATOM 1070 C C . LEU A 1 129 ? 19.747 -0.549 -12.339 1.00 51.19 129 LEU A C 1
ATOM 1072 O O . LEU A 1 129 ? 18.897 -1.205 -12.933 1.00 51.19 129 LEU A O 1
ATOM 1076 N N . GLY A 1 130 ? 20.628 0.223 -12.989 1.00 53.16 130 GLY A N 1
ATOM 1077 C CA . GLY A 1 130 ? 20.654 0.334 -14.453 1.00 53.16 130 GLY A CA 1
ATOM 1078 C C . GLY A 1 130 ? 21.004 -0.983 -15.157 1.00 53.16 130 GLY A C 1
ATOM 1079 O O . GLY A 1 130 ? 20.528 -1.236 -16.254 1.00 53.16 130 GLY A O 1
ATOM 1080 N N . LYS A 1 131 ? 21.790 -1.871 -14.532 1.00 52.81 131 LYS A N 1
ATOM 1081 C CA . LYS A 1 131 ? 22.134 -3.189 -15.101 1.00 52.81 131 LYS A CA 1
ATOM 1082 C C . LYS A 1 131 ? 21.034 -4.228 -14.930 1.00 52.81 131 LYS A C 1
ATOM 1084 O O . LYS A 1 131 ? 20.955 -5.119 -15.767 1.00 52.81 131 LYS A O 1
ATOM 1089 N N . LEU A 1 132 ? 20.204 -4.151 -13.891 1.00 57.34 132 LEU A N 1
ATOM 1090 C CA . LEU A 1 132 ? 19.003 -4.979 -13.752 1.00 57.34 132 LEU A CA 1
ATOM 1091 C C . LEU A 1 132 ? 17.953 -4.553 -14.779 1.00 57.34 132 LEU A C 1
ATOM 1093 O O . LEU A 1 132 ? 17.397 -5.419 -15.448 1.00 57.34 132 LEU A O 1
ATOM 1097 N N . ASP A 1 133 ? 17.781 -3.245 -14.972 1.00 59.12 133 ASP A N 1
ATOM 1098 C CA . ASP A 1 133 ? 16.896 -2.675 -15.989 1.00 59.12 133 ASP A CA 1
ATOM 1099 C C . ASP A 1 133 ? 17.364 -3.025 -17.416 1.00 59.12 133 ASP A C 1
ATOM 1101 O O . ASP A 1 133 ? 16.629 -3.659 -18.175 1.00 59.12 133 ASP A O 1
ATOM 1105 N N . MET A 1 134 ? 18.646 -2.795 -17.741 1.00 55.72 134 MET A N 1
ATOM 1106 C CA . MET A 1 134 ? 19.239 -3.217 -19.022 1.00 55.72 134 MET A CA 1
ATOM 1107 C C . MET A 1 134 ? 19.186 -4.739 -19.222 1.00 55.72 134 MET A C 1
ATOM 1109 O O . MET A 1 134 ? 18.967 -5.196 -20.342 1.00 55.72 134 MET A O 1
ATOM 1113 N N . LYS A 1 135 ? 19.372 -5.556 -18.171 1.00 64.44 135 LYS A N 1
ATOM 1114 C CA . LYS A 1 135 ? 19.253 -7.023 -18.276 1.00 64.44 135 LYS A CA 1
ATOM 1115 C C . LYS A 1 135 ? 17.816 -7.467 -18.519 1.00 64.44 135 LYS A C 1
ATOM 1117 O O . LYS A 1 135 ? 17.614 -8.399 -19.300 1.00 64.44 135 LYS A O 1
ATOM 1122 N N . PHE A 1 136 ? 16.842 -6.854 -17.851 1.00 75.62 136 PHE A N 1
ATOM 1123 C CA . PHE A 1 136 ? 15.431 -7.167 -18.048 1.00 75.62 136 PHE A CA 1
ATOM 1124 C C . PHE A 1 136 ? 14.994 -6.778 -19.463 1.00 75.62 136 PHE A C 1
ATOM 1126 O O . PHE A 1 136 ? 14.402 -7.602 -20.159 1.00 75.62 136 PHE A O 1
ATOM 1133 N N . GLN A 1 137 ? 15.395 -5.591 -19.929 1.00 69.69 137 GLN A N 1
ATOM 1134 C CA . GLN A 1 137 ? 15.119 -5.114 -21.281 1.00 69.69 137 GLN A CA 1
ATOM 1135 C C . GLN A 1 137 ? 15.789 -5.990 -22.349 1.00 69.69 137 GLN A C 1
ATOM 1137 O O . GLN A 1 137 ? 15.107 -6.474 -23.244 1.00 69.69 137 GLN A O 1
ATOM 1142 N N . LEU A 1 138 ? 17.077 -6.327 -22.204 1.00 76.75 138 LEU A N 1
ATOM 1143 C CA . LEU A 1 138 ? 17.773 -7.217 -23.144 1.00 76.75 138 LEU A CA 1
ATOM 1144 C C . LEU A 1 138 ? 17.143 -8.618 -23.191 1.00 76.75 138 LEU A C 1
ATOM 1146 O O . LEU A 1 138 ? 17.037 -9.226 -24.258 1.00 76.75 138 LEU A O 1
ATOM 1150 N N . SER A 1 139 ? 16.709 -9.140 -22.039 1.00 84.00 139 SER A N 1
ATOM 1151 C CA . SER A 1 139 ? 16.025 -10.438 -21.962 1.00 84.00 139 SER A CA 1
ATOM 1152 C C . SER A 1 139 ? 14.654 -10.392 -22.642 1.00 84.00 139 SER A C 1
ATOM 1154 O O . SER A 1 139 ? 14.285 -11.340 -23.337 1.00 84.00 139 SER A O 1
ATOM 1156 N N . LYS A 1 140 ? 13.923 -9.284 -22.480 1.00 84.12 140 LYS A N 1
ATOM 1157 C CA . LYS A 1 140 ? 12.648 -9.020 -23.151 1.00 84.12 140 LYS A CA 1
ATOM 1158 C C . LYS A 1 140 ? 12.827 -8.909 -24.667 1.00 84.12 140 LYS A C 1
ATOM 1160 O O . LYS A 1 140 ? 12.149 -9.632 -25.390 1.00 84.12 140 LYS A O 1
ATOM 1165 N N . ASP A 1 141 ? 13.775 -8.102 -25.136 1.00 84.44 141 ASP A N 1
ATOM 1166 C CA . ASP A 1 141 ? 14.047 -7.900 -26.565 1.00 84.44 141 ASP A CA 1
ATOM 1167 C C . ASP A 1 141 ? 14.492 -9.209 -27.232 1.00 84.44 141 ASP A C 1
ATOM 1169 O O . ASP A 1 141 ? 14.049 -9.551 -28.327 1.00 84.44 141 ASP A O 1
ATOM 1173 N N . THR A 1 142 ? 15.315 -10.005 -26.538 1.00 90.62 142 THR A N 1
ATOM 1174 C CA . THR A 1 142 ? 15.734 -11.333 -27.014 1.00 90.62 142 THR A CA 1
ATOM 1175 C C . THR A 1 142 ? 14.542 -12.280 -27.166 1.00 90.62 142 THR A C 1
ATOM 1177 O O . THR A 1 142 ? 14.484 -13.064 -28.117 1.00 90.62 142 THR A O 1
ATOM 1180 N N . LEU A 1 143 ? 13.587 -12.240 -26.233 1.00 89.31 143 LEU A N 1
ATOM 1181 C CA . LEU A 1 143 ? 12.376 -13.053 -26.310 1.00 89.31 143 LEU A CA 1
ATOM 1182 C C . LEU A 1 143 ? 11.447 -12.570 -27.432 1.00 89.31 143 LEU A C 1
ATOM 1184 O O . LEU A 1 143 ? 10.953 -13.398 -28.196 1.00 89.31 143 LEU A O 1
ATOM 1188 N N . GLU A 1 144 ? 11.248 -11.258 -27.571 1.00 88.75 144 GLU A N 1
ATOM 1189 C CA . GLU A 1 144 ? 10.461 -10.665 -28.659 1.00 88.75 144 GLU A CA 1
ATOM 1190 C C . GLU A 1 144 ? 11.059 -11.006 -30.029 1.00 88.75 144 GLU A C 1
ATOM 1192 O O . GLU A 1 144 ? 10.333 -11.466 -30.908 1.00 88.75 144 GLU A O 1
ATOM 1197 N N . ALA A 1 145 ? 12.379 -10.901 -30.199 1.00 91.19 145 ALA A N 1
ATOM 1198 C CA . ALA A 1 145 ? 13.063 -11.267 -31.440 1.00 91.19 145 ALA A CA 1
ATOM 1199 C C . ALA A 1 145 ? 12.874 -12.752 -31.803 1.00 91.19 145 ALA A C 1
ATOM 1201 O O . ALA A 1 145 ? 12.635 -13.095 -32.967 1.00 91.19 145 ALA A O 1
ATOM 1202 N N . LYS A 1 146 ? 12.932 -13.647 -30.806 1.00 89.94 146 LYS A N 1
ATOM 1203 C CA . LYS A 1 146 ? 12.652 -15.079 -31.000 1.00 89.94 146 LYS A CA 1
ATOM 1204 C C . LYS A 1 146 ? 11.198 -15.327 -31.399 1.00 89.94 146 LYS A C 1
ATOM 1206 O O . LYS A 1 146 ? 10.952 -16.124 -32.301 1.00 89.94 146 LYS A O 1
ATOM 1211 N N . LEU A 1 147 ? 10.247 -14.639 -30.770 1.00 90.12 147 LEU A N 1
ATOM 1212 C CA . LEU A 1 147 ? 8.827 -14.743 -31.113 1.00 90.12 147 LEU A CA 1
ATOM 1213 C C . LEU A 1 147 ? 8.541 -14.219 -32.525 1.00 90.12 147 LEU A C 1
ATOM 1215 O O . LEU A 1 147 ? 7.821 -14.874 -33.274 1.00 90.12 147 LEU A O 1
ATOM 1219 N N . GLN A 1 148 ? 9.153 -13.099 -32.915 1.00 87.19 148 GLN A N 1
ATOM 1220 C CA . GLN A 1 148 ? 9.056 -12.546 -34.269 1.00 87.19 148 GLN A CA 1
ATOM 1221 C C . GLN A 1 148 ? 9.614 -13.519 -35.311 1.00 87.19 148 GLN A C 1
ATOM 1223 O O . GLN A 1 148 ? 8.958 -13.791 -36.310 1.00 87.19 148 GLN A O 1
ATOM 1228 N N . SER A 1 149 ? 10.773 -14.127 -35.044 1.00 87.12 149 SER A N 1
ATOM 1229 C CA . SER A 1 149 ? 11.362 -15.137 -35.935 1.00 87.12 149 SER A CA 1
ATOM 1230 C C . SER A 1 149 ? 10.458 -16.362 -36.081 1.00 87.12 149 SER A C 1
ATOM 1232 O O . SER A 1 149 ? 10.258 -16.859 -37.184 1.00 87.12 149 SER A O 1
ATOM 1234 N N . MET A 1 150 ? 9.856 -16.828 -34.984 1.00 83.00 150 MET A N 1
ATOM 1235 C CA . MET A 1 150 ? 8.901 -17.936 -35.014 1.00 83.00 150 MET A CA 1
ATOM 1236 C C . MET A 1 150 ? 7.638 -17.590 -35.818 1.00 83.00 150 MET A C 1
ATOM 1238 O O . MET A 1 150 ? 7.113 -18.446 -36.527 1.00 83.00 150 MET A O 1
ATOM 1242 N N . TYR A 1 151 ? 7.163 -16.344 -35.735 1.00 81.88 151 TYR A N 1
ATOM 1243 C CA . TYR A 1 151 ? 6.002 -15.871 -36.489 1.00 81.88 151 TYR A CA 1
ATOM 1244 C C . TYR A 1 151 ? 6.303 -15.750 -37.991 1.00 81.88 151 TYR A C 1
ATOM 1246 O O . TYR A 1 151 ? 5.551 -16.269 -38.808 1.00 81.88 151 TYR A O 1
ATOM 1254 N N . ILE A 1 152 ? 7.452 -15.173 -38.353 1.00 80.56 152 ILE A N 1
ATOM 1255 C CA . ILE A 1 152 ? 7.913 -15.080 -39.748 1.00 80.56 152 ILE A CA 1
ATOM 1256 C C . ILE A 1 152 ? 8.099 -16.482 -40.354 1.00 80.56 152 ILE A C 1
ATOM 1258 O O . ILE A 1 152 ? 7.668 -16.744 -41.474 1.00 80.56 152 ILE A O 1
ATOM 1262 N N . LEU A 1 153 ? 8.683 -17.423 -39.602 1.00 79.75 153 LEU A N 1
ATOM 1263 C CA . LEU A 1 153 ? 8.821 -18.815 -40.043 1.00 79.75 153 LEU A CA 1
ATOM 1264 C C . LEU A 1 153 ? 7.465 -19.506 -40.237 1.00 79.75 153 LEU A C 1
ATOM 1266 O O . LEU A 1 153 ? 7.322 -20.312 -41.155 1.00 79.75 153 LEU A O 1
ATOM 1270 N N . LYS A 1 154 ? 6.467 -19.192 -39.405 1.00 75.12 154 LYS A N 1
ATOM 1271 C CA . LYS A 1 154 ? 5.108 -19.724 -39.553 1.00 75.12 154 LYS A CA 1
ATOM 1272 C C . LYS A 1 154 ? 4.459 -19.258 -40.859 1.00 75.12 154 LYS A C 1
ATOM 1274 O O . LYS A 1 154 ? 3.836 -20.081 -41.524 1.00 75.12 154 LYS A O 1
ATOM 1279 N N . ASP A 1 155 ? 4.644 -17.999 -41.247 1.00 71.12 155 ASP A N 1
ATOM 1280 C CA . ASP A 1 155 ? 4.111 -17.473 -42.511 1.00 71.12 155 ASP A CA 1
ATOM 1281 C C . ASP A 1 155 ? 4.790 -18.130 -43.724 1.00 71.12 155 ASP A C 1
ATOM 1283 O O . ASP A 1 155 ? 4.111 -18.549 -44.660 1.00 71.12 155 ASP A O 1
ATOM 1287 N N . HIS A 1 156 ? 6.110 -18.347 -43.675 1.00 68.69 156 HIS A N 1
ATOM 1288 C CA . HIS A 1 156 ? 6.830 -19.051 -44.746 1.00 68.69 156 HIS A CA 1
ATOM 1289 C C . HIS A 1 156 ? 6.479 -20.544 -44.860 1.00 68.69 156 HIS A C 1
ATOM 1291 O O . HIS A 1 156 ? 6.496 -21.090 -45.961 1.00 68.69 156 HIS A O 1
ATOM 1297 N N . LEU A 1 157 ? 6.149 -21.210 -43.749 1.00 62.59 157 LEU A N 1
ATOM 1298 C CA . LEU A 1 157 ? 5.694 -22.608 -43.742 1.00 62.59 157 LEU A CA 1
ATOM 1299 C C . LEU A 1 157 ? 4.212 -22.746 -44.127 1.00 62.59 157 LEU A C 1
ATOM 1301 O O . LEU A 1 157 ? 3.798 -23.792 -44.624 1.00 62.59 157 LEU A O 1
ATOM 1305 N N . SER A 1 158 ? 3.409 -21.697 -43.933 1.00 60.62 158 SER A N 1
ATOM 1306 C CA . SER A 1 158 ? 2.002 -21.684 -44.345 1.00 60.62 158 SER A CA 1
ATOM 1307 C C . SER A 1 158 ? 1.818 -21.533 -45.862 1.00 60.62 158 SER A C 1
ATOM 1309 O O . SER A 1 158 ? 0.755 -21.894 -46.366 1.00 60.62 158 SER A O 1
ATOM 1311 N N . ASP A 1 159 ? 2.826 -21.044 -46.594 1.00 52.91 159 ASP A N 1
ATOM 1312 C CA . ASP A 1 159 ? 2.784 -20.889 -48.060 1.00 52.91 159 ASP A CA 1
ATOM 1313 C C . ASP A 1 159 ? 3.290 -22.121 -48.834 1.00 52.91 159 ASP A C 1
ATOM 1315 O O . ASP A 1 159 ? 3.098 -22.227 -50.048 1.00 52.91 159 ASP A O 1
ATOM 1319 N N . THR A 1 160 ? 3.875 -23.110 -48.150 1.00 51.50 160 THR A N 1
ATOM 1320 C CA . THR A 1 160 ? 4.351 -24.355 -48.785 1.00 51.50 160 THR A CA 1
ATOM 1321 C C . THR A 1 160 ? 3.259 -25.384 -49.108 1.00 51.50 160 THR A C 1
ATOM 1323 O O . THR A 1 160 ? 3.576 -26.438 -49.651 1.00 51.50 160 THR A O 1
ATOM 1326 N N . ASP A 1 161 ? 1.977 -25.069 -48.889 1.00 51.31 161 ASP A N 1
ATOM 1327 C CA . ASP A 1 161 ? 0.846 -25.922 -49.306 1.00 51.31 161 ASP A CA 1
ATOM 1328 C C . ASP A 1 161 ? 0.243 -25.522 -50.675 1.00 51.31 161 ASP A C 1
ATOM 1330 O O . ASP A 1 161 ? -0.827 -25.984 -51.064 1.00 51.31 161 ASP A O 1
ATOM 1334 N N . LYS A 1 162 ? 0.917 -24.651 -51.450 1.00 51.03 162 LYS A N 1
ATOM 1335 C CA . LYS A 1 162 ? 0.456 -24.221 -52.793 1.00 51.03 162 LYS A CA 1
ATOM 1336 C C . LYS A 1 162 ? 1.449 -24.414 -53.942 1.00 51.03 162 LYS A C 1
ATOM 1338 O O . LYS A 1 162 ? 1.211 -23.924 -55.045 1.00 51.03 162 LYS A O 1
ATOM 1343 N N . THR A 1 163 ? 2.514 -25.185 -53.748 1.00 48.00 163 THR A N 1
ATOM 1344 C CA . THR A 1 163 ? 3.466 -25.540 -54.820 1.00 48.00 163 THR A CA 1
ATOM 1345 C C . THR A 1 163 ? 3.654 -27.048 -54.960 1.00 48.00 163 THR A C 1
ATOM 1347 O O . THR A 1 163 ? 4.757 -27.546 -55.141 1.00 48.00 163 THR A O 1
ATOM 1350 N N . SER A 1 164 ? 2.554 -27.799 -54.962 1.00 47.34 164 SER A N 1
ATOM 1351 C CA . SER A 1 164 ? 2.535 -29.172 -55.473 1.00 47.34 164 SER A CA 1
ATOM 1352 C C . SER A 1 164 ? 1.396 -29.313 -56.473 1.00 47.34 164 SER A C 1
ATOM 1354 O O . SER A 1 164 ? 0.337 -29.798 -56.122 1.00 47.34 164 SER A O 1
ATOM 1356 N N . HIS A 1 165 ? 1.578 -28.770 -57.682 1.00 44.34 165 HIS A N 1
ATOM 1357 C CA . HIS A 1 165 ? 0.928 -29.179 -58.942 1.00 44.34 165 HIS A CA 1
ATOM 1358 C C . HIS A 1 165 ? 1.351 -28.209 -60.049 1.00 44.34 165 HIS A C 1
ATOM 1360 O O . HIS A 1 165 ? 0.664 -27.229 -60.316 1.00 44.34 165 HIS A O 1
ATOM 1366 N N . ARG A 1 166 ? 2.506 -28.465 -60.669 1.00 45.69 166 ARG A N 1
ATOM 1367 C CA . ARG A 1 166 ? 2.894 -28.021 -62.025 1.00 45.69 166 ARG A CA 1
ATOM 1368 C C . ARG A 1 166 ? 4.312 -28.513 -62.269 1.00 45.69 166 ARG A C 1
ATOM 1370 O O . ARG A 1 166 ? 5.248 -27.765 -62.063 1.00 45.69 166 ARG A O 1
ATOM 1377 N N . ASN A 1 167 ? 4.448 -29.795 -62.593 1.00 44.44 167 ASN A N 1
ATOM 1378 C CA . ASN A 1 167 ? 5.605 -30.384 -63.276 1.00 44.44 167 ASN A CA 1
ATOM 1379 C C . ASN A 1 167 ? 5.206 -31.806 -63.705 1.00 44.44 167 ASN A C 1
ATOM 1381 O O . ASN A 1 167 ? 5.645 -32.791 -63.124 1.00 44.44 167 ASN A O 1
ATOM 1385 N N . ALA A 1 168 ? 4.278 -31.901 -64.660 1.00 47.47 168 ALA A N 1
ATOM 1386 C CA . ALA A 1 168 ? 3.927 -33.148 -65.347 1.00 47.47 168 ALA A CA 1
ATOM 1387 C C . ALA A 1 168 ? 3.280 -32.830 -66.708 1.00 47.47 168 ALA A C 1
ATOM 1389 O O . ALA A 1 168 ? 2.088 -33.024 -66.909 1.00 47.47 168 ALA A O 1
ATOM 1390 N N . ALA A 1 169 ? 4.066 -32.224 -67.591 1.00 48.44 169 ALA A N 1
ATOM 1391 C CA . ALA A 1 169 ? 3.909 -32.143 -69.046 1.00 48.44 169 ALA A CA 1
ATOM 1392 C C . ALA A 1 169 ? 5.079 -31.242 -69.451 1.00 48.44 169 ALA A C 1
ATOM 1394 O O . ALA A 1 169 ? 5.103 -30.078 -69.071 1.00 48.44 169 ALA A O 1
ATOM 1395 N N . LEU A 1 170 ? 6.158 -31.729 -70.045 1.00 46.66 170 LEU A N 1
ATOM 1396 C CA . LEU A 1 170 ? 6.193 -32.201 -71.417 1.00 46.66 170 LEU A CA 1
ATOM 1397 C C . LEU A 1 170 ? 7.397 -33.143 -71.568 1.00 46.66 170 LEU A C 1
ATOM 1399 O O . LEU A 1 170 ? 8.529 -32.677 -71.613 1.00 46.66 170 LEU A O 1
ATOM 1403 N N . GLU A 1 171 ? 7.156 -34.443 -71.692 1.00 44.94 171 GLU A N 1
ATOM 1404 C CA . GLU A 1 171 ? 8.050 -35.318 -72.452 1.00 44.94 171 GLU A CA 1
ATOM 1405 C C . GLU A 1 171 ? 7.207 -36.306 -73.258 1.00 44.94 171 GLU A C 1
ATOM 1407 O O . GLU A 1 171 ? 6.247 -36.877 -72.743 1.00 44.94 171 GLU A O 1
ATOM 1412 N N . THR A 1 172 ? 7.637 -36.520 -74.507 1.00 44.31 172 THR A N 1
ATOM 1413 C CA . THR A 1 172 ? 7.083 -37.423 -75.537 1.00 44.31 172 THR A CA 1
ATOM 1414 C C . THR A 1 172 ? 5.861 -36.837 -76.260 1.00 44.31 172 THR A C 1
ATOM 1416 O O . THR A 1 172 ? 4.816 -36.613 -75.666 1.00 44.31 172 THR A O 1
ATOM 1419 N N . THR A 1 173 ? 5.970 -36.456 -77.538 1.00 41.19 173 THR A N 1
ATOM 1420 C CA . THR A 1 173 ? 6.119 -37.405 -78.656 1.00 41.19 173 THR A CA 1
ATOM 1421 C C . THR A 1 173 ? 6.912 -36.815 -79.832 1.00 41.19 173 THR A C 1
ATOM 1423 O O . THR A 1 173 ? 6.554 -35.767 -80.363 1.00 41.19 173 THR A O 1
ATOM 1426 N N . MET A 1 174 ? 7.966 -37.526 -80.256 1.00 44.91 174 MET A N 1
ATOM 1427 C CA . MET A 1 174 ? 8.508 -37.472 -81.621 1.00 44.91 174 MET A CA 1
ATOM 1428 C C . MET A 1 174 ? 7.556 -38.207 -82.576 1.00 44.91 174 MET A C 1
ATOM 1430 O O . MET A 1 174 ? 7.180 -39.340 -82.272 1.00 44.91 174 MET A O 1
ATOM 1434 N N . ILE A 1 175 ? 7.219 -37.575 -83.704 1.00 49.12 175 ILE A N 1
ATOM 1435 C CA . ILE A 1 175 ? 7.306 -38.021 -85.119 1.00 49.12 175 ILE A CA 1
ATOM 1436 C C . ILE A 1 175 ? 6.556 -36.985 -85.962 1.00 49.12 175 ILE A C 1
ATOM 1438 O O . ILE A 1 175 ? 5.373 -36.718 -85.656 1.00 49.12 175 ILE A O 1
#

Foldseek 3Di:
DDDPPPCPPLCPLLCLCVLQPDLVLVLVLLVQCLVCVPPDDDPVNLVSNCVRSVHDDCVSVVSNSVSSNVLLCCLAQVDPDLVCSLVVDDPVHDPVSSVSVSVSSSVCRVVSNVVVLVVDPPPCRPCVSVVVVVVVVVVVVVVVVVVVVVVVVVVVVVVVVPPPDDDDDDDDDDD

Organism: Coffea arabica (NCBI:txid13443)